Protein AF-A0A832CAV9-F1 (afdb_monomer_lite)

Sequence (47 aa):
CTKCKTCFNYCPEGVISEEIEIEYRFCKGCGICKEMCRQKAIEMVPE

Structure (mmCIF, N/CA/C/O backbone):
data_AF-A0A832CAV9-F1
#
_entry.id   AF-A0A832CAV9-F1
#
loop_
_atom_site.group_PDB
_atom_site.id
_atom_site.type_symbol
_atom_site.label_atom_id
_atom_site.label_alt_id
_atom_site.label_comp_id
_atom_site.label_asym_id
_atom_site.label_entity_id
_atom_site.label_seq_id
_atom_site.pdbx_PDB_ins_code
_atom_site.Cartn_x
_atom_site.Cartn_y
_atom_site.Cartn_z
_atom_site.occupancy
_atom_site.B_iso_or_equiv
_atom_site.auth_seq_id
_atom_site.auth_comp_id
_atom_site.auth_asym_id
_atom_site.auth_atom_id
_atom_site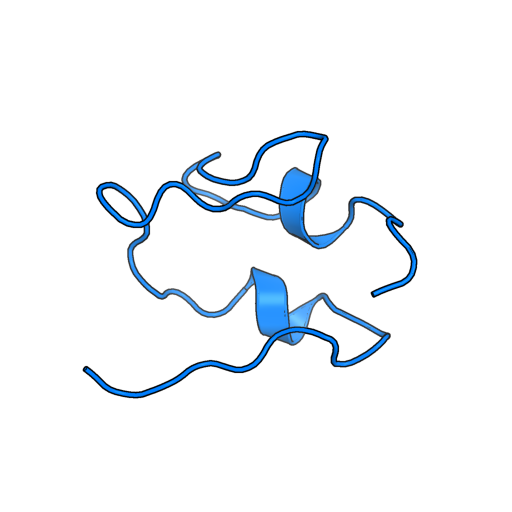.pdbx_PDB_model_num
ATOM 1 N N . CYS A 1 1 ? -3.358 7.590 6.453 1.00 92.69 1 CYS A N 1
ATOM 2 C CA . CYS A 1 1 ? -2.192 6.689 6.616 1.00 92.69 1 CYS A CA 1
ATOM 3 C C . CYS A 1 1 ? -1.650 6.836 8.040 1.00 92.69 1 CYS A C 1
ATOM 5 O O . CYS A 1 1 ? -1.505 7.966 8.478 1.00 92.69 1 CYS A O 1
ATOM 7 N N . THR A 1 2 ? -1.367 5.741 8.758 1.00 94.94 2 THR A N 1
ATOM 8 C CA . THR A 1 2 ? -0.778 5.762 10.122 1.00 94.94 2 THR A CA 1
ATOM 9 C C . THR A 1 2 ? 0.675 5.273 10.157 1.00 94.94 2 THR A C 1
ATOM 11 O O . THR A 1 2 ? 1.205 4.996 11.227 1.00 94.94 2 THR A O 1
ATOM 14 N N . LYS A 1 3 ? 1.320 5.124 8.990 1.00 93.75 3 LYS A N 1
ATOM 15 C CA . LYS A 1 3 ? 2.695 4.610 8.842 1.00 93.75 3 LYS A CA 1
ATOM 16 C C . LYS A 1 3 ? 2.937 3.244 9.514 1.00 93.75 3 LYS A C 1
ATOM 18 O O . LYS A 1 3 ? 4.037 2.957 9.963 1.00 93.75 3 LYS A O 1
ATOM 23 N N . CYS A 1 4 ? 1.936 2.358 9.528 1.00 95.56 4 CYS A N 1
ATOM 24 C CA . CYS A 1 4 ? 2.072 0.999 10.074 1.00 95.56 4 CYS A CA 1
ATOM 25 C C . CYS A 1 4 ? 2.958 0.058 9.232 1.00 95.56 4 CYS A C 1
ATOM 27 O O . CYS A 1 4 ? 3.176 -1.080 9.634 1.00 95.56 4 CYS A O 1
ATOM 29 N N . LYS A 1 5 ? 3.414 0.502 8.048 1.00 95.50 5 LYS A N 1
ATOM 30 C CA . LYS A 1 5 ? 4.273 -0.243 7.107 1.00 95.50 5 LYS A CA 1
ATOM 31 C C . LYS A 1 5 ? 3.715 -1.604 6.648 1.00 95.50 5 LYS A C 1
ATOM 33 O O . LYS A 1 5 ? 4.430 -2.416 6.077 1.00 95.50 5 LYS A O 1
ATOM 38 N N . THR A 1 6 ? 2.415 -1.857 6.817 1.00 96.25 6 THR A N 1
ATOM 39 C CA . THR A 1 6 ? 1.788 -3.100 6.333 1.00 96.25 6 THR A CA 1
ATOM 40 C C . THR A 1 6 ? 1.823 -3.192 4.808 1.00 96.25 6 THR A C 1
ATOM 42 O O . THR A 1 6 ? 2.188 -4.230 4.278 1.00 96.25 6 THR A O 1
ATOM 45 N N . CYS A 1 7 ? 1.510 -2.111 4.088 1.00 96.50 7 CYS A N 1
ATOM 46 C CA . CYS A 1 7 ? 1.594 -2.095 2.624 1.00 96.50 7 CYS A CA 1
ATOM 47 C C . CYS A 1 7 ? 3.017 -2.369 2.113 1.00 96.50 7 CYS A C 1
ATOM 49 O O . CYS A 1 7 ? 3.166 -3.119 1.157 1.00 96.50 7 CYS A O 1
ATOM 51 N N . PHE A 1 8 ? 4.031 -1.813 2.783 1.00 96.44 8 PHE A N 1
ATOM 52 C CA . PHE A 1 8 ? 5.448 -2.050 2.506 1.00 96.44 8 PHE A CA 1
ATOM 53 C C . PHE A 1 8 ? 5.799 -3.542 2.597 1.00 96.44 8 PHE A C 1
ATOM 55 O O . PHE A 1 8 ? 6.278 -4.118 1.628 1.00 96.44 8 PHE A O 1
ATOM 62 N N . ASN A 1 9 ? 5.453 -4.194 3.712 1.00 95.94 9 ASN A N 1
ATOM 63 C CA . ASN A 1 9 ? 5.777 -5.607 3.940 1.00 95.94 9 ASN A CA 1
ATOM 64 C C . ASN A 1 9 ? 5.058 -6.580 2.991 1.00 95.94 9 ASN A C 1
ATOM 66 O O . ASN A 1 9 ? 5.563 -7.667 2.734 1.00 95.94 9 ASN A O 1
ATOM 70 N N . TYR A 1 10 ? 3.865 -6.221 2.513 1.00 95.81 10 TYR A N 1
ATOM 71 C CA . TYR A 1 10 ? 3.040 -7.086 1.660 1.00 95.81 10 TYR A CA 1
ATOM 72 C C . TYR A 1 10 ? 3.172 -6.776 0.165 1.00 95.81 10 TYR A C 1
ATOM 74 O O . TYR A 1 10 ? 2.493 -7.404 -0.645 1.00 95.81 10 TYR A O 1
ATOM 82 N N . CYS A 1 11 ? 4.002 -5.806 -0.226 1.00 96.38 11 CYS A N 1
ATOM 83 C CA . CYS A 1 11 ? 4.205 -5.500 -1.634 1.00 96.38 11 CYS A CA 1
ATOM 84 C C . CYS A 1 11 ? 5.033 -6.617 -2.298 1.00 96.38 11 CYS A C 1
ATOM 86 O O . CYS A 1 11 ? 6.208 -6.754 -1.960 1.00 96.38 11 CYS A O 1
ATOM 88 N N . PRO A 1 12 ? 4.476 -7.387 -3.255 1.00 95.69 12 PRO A N 1
ATOM 89 C CA . PRO A 1 12 ? 5.210 -8.487 -3.887 1.00 95.69 12 PRO A CA 1
ATOM 90 C C . PRO A 1 12 ? 6.378 -7.988 -4.745 1.00 95.69 12 PRO A C 1
ATOM 92 O O . PRO A 1 12 ? 7.409 -8.643 -4.824 1.00 95.69 12 PRO A O 1
ATOM 95 N N . GLU A 1 13 ? 6.230 -6.801 -5.340 1.00 96.38 13 GLU A N 1
ATOM 96 C CA . GLU A 1 13 ? 7.259 -6.180 -6.178 1.00 96.38 13 GLU A CA 1
ATOM 97 C C . GLU A 1 13 ? 8.312 -5.422 -5.351 1.00 96.38 13 GLU A C 1
ATOM 99 O O . GLU A 1 13 ? 9.303 -4.956 -5.904 1.00 96.38 13 GLU A O 1
ATOM 104 N N . GLY A 1 14 ? 8.093 -5.232 -4.042 1.00 95.69 14 GLY A N 1
ATOM 105 C CA . GLY A 1 14 ? 9.007 -4.471 -3.183 1.00 95.69 14 GLY A CA 1
ATOM 106 C C . GLY A 1 14 ? 9.190 -3.001 -3.589 1.00 95.69 14 GLY A C 1
ATOM 107 O O . GLY A 1 14 ? 10.226 -2.414 -3.305 1.00 95.69 14 GLY A O 1
ATOM 108 N N . VAL A 1 15 ? 8.203 -2.395 -4.259 1.00 97.31 15 VAL A N 1
ATOM 109 C CA . VAL A 1 15 ? 8.306 -1.033 -4.831 1.00 97.31 15 VAL A CA 1
ATOM 110 C C . VAL A 1 15 ? 7.920 0.088 -3.866 1.00 97.31 15 VAL A C 1
ATOM 112 O O . VAL A 1 15 ? 7.850 1.246 -4.266 1.00 97.31 15 VAL A O 1
ATOM 115 N N . ILE A 1 16 ? 7.608 -0.243 -2.615 1.00 96.69 16 ILE A N 1
ATOM 116 C CA . ILE A 1 16 ? 7.226 0.728 -1.586 1.00 96.69 16 ILE A CA 1
ATOM 117 C C . ILE A 1 16 ? 8.450 0.978 -0.700 1.00 96.69 16 ILE A C 1
ATOM 119 O O . ILE A 1 16 ? 9.104 0.015 -0.310 1.00 96.69 16 ILE A O 1
ATOM 123 N N . SER A 1 17 ? 8.760 2.232 -0.370 1.00 95.81 17 SER A N 1
ATOM 124 C CA . SER A 1 17 ? 9.847 2.599 0.551 1.00 95.81 17 SER A CA 1
ATOM 125 C C . SER A 1 17 ? 9.398 2.617 2.021 1.00 95.81 17 SER A C 1
ATOM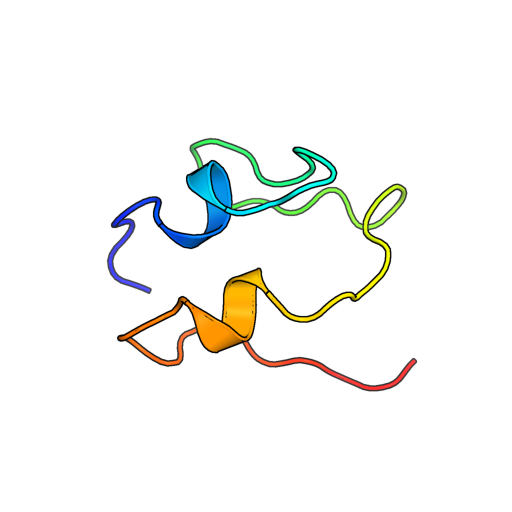 127 O O . SER A 1 17 ? 8.205 2.540 2.337 1.00 95.81 17 SER A O 1
ATOM 129 N N . GLU A 1 18 ? 10.346 2.764 2.951 1.00 93.38 18 GLU A N 1
ATOM 130 C CA . GLU A 1 18 ? 10.037 2.923 4.379 1.00 93.38 18 GLU A CA 1
ATOM 131 C C . GLU A 1 18 ? 9.259 4.210 4.691 1.00 93.38 18 GLU A C 1
ATOM 133 O O . GLU A 1 18 ? 8.460 4.241 5.637 1.00 93.38 18 GLU A O 1
ATOM 138 N N . GLU A 1 19 ? 9.453 5.249 3.879 1.00 94.69 19 GLU A N 1
ATOM 139 C CA . GLU A 1 19 ? 8.718 6.512 3.911 1.00 94.69 19 GLU A CA 1
ATOM 140 C C . GLU A 1 19 ? 7.307 6.408 3.303 1.00 94.69 19 GLU A C 1
ATOM 142 O O . GLU A 1 19 ? 6.541 7.370 3.384 1.00 94.69 19 GLU A O 1
ATOM 147 N N . ILE A 1 20 ? 6.912 5.228 2.800 1.00 93.56 20 ILE A N 1
ATOM 148 C CA . ILE A 1 20 ? 5.635 4.966 2.111 1.00 93.56 20 ILE A CA 1
ATOM 149 C C . ILE A 1 20 ? 5.562 5.680 0.746 1.00 93.56 20 ILE A C 1
ATOM 151 O O . ILE A 1 20 ? 4.491 6.087 0.298 1.00 93.56 20 ILE A O 1
ATOM 155 N N . GLU A 1 21 ? 6.697 5.806 0.058 1.00 94.75 21 GLU A N 1
ATOM 156 C CA . GLU A 1 21 ? 6.750 6.247 -1.341 1.00 94.75 21 GLU A CA 1
ATOM 157 C C . GLU A 1 21 ? 6.668 5.035 -2.273 1.00 94.75 21 GLU A C 1
ATOM 159 O O . GLU A 1 21 ? 7.183 3.969 -1.945 1.00 94.75 21 GLU A O 1
ATOM 164 N N . ILE A 1 22 ? 5.989 5.168 -3.415 1.00 94.44 22 ILE A N 1
ATOM 165 C CA . ILE A 1 22 ? 5.772 4.068 -4.363 1.00 94.44 22 ILE A CA 1
ATOM 166 C C . ILE A 1 22 ? 6.542 4.362 -5.649 1.00 94.44 22 ILE A C 1
ATOM 168 O O . ILE A 1 22 ? 6.289 5.373 -6.304 1.00 94.44 22 ILE A O 1
ATOM 172 N N . GLU A 1 23 ? 7.428 3.451 -6.048 1.00 95.94 23 GLU A N 1
ATOM 173 C CA . GLU A 1 23 ? 8.076 3.489 -7.358 1.00 95.94 23 GLU A CA 1
ATOM 174 C C . GLU A 1 23 ? 7.114 2.960 -8.434 1.00 95.94 23 GLU A C 1
ATOM 176 O O . GLU A 1 23 ? 7.020 1.759 -8.720 1.00 95.94 23 GLU A O 1
ATOM 181 N N . TYR A 1 24 ? 6.359 3.885 -9.029 1.00 93.44 24 TYR A N 1
ATOM 182 C CA . TYR A 1 24 ? 5.336 3.570 -10.025 1.00 93.44 24 TYR A CA 1
ATOM 183 C C . TYR A 1 24 ? 5.900 2.950 -11.305 1.00 93.44 24 TYR A C 1
ATOM 185 O O . TYR A 1 24 ? 5.168 2.225 -11.974 1.00 93.44 24 TYR A O 1
ATOM 193 N N . ARG A 1 25 ? 7.188 3.143 -11.631 1.00 94.31 25 ARG A N 1
ATOM 194 C CA . ARG A 1 25 ? 7.808 2.515 -12.812 1.00 94.31 25 ARG A CA 1
ATOM 195 C C . ARG A 1 25 ? 7.737 0.989 -12.773 1.00 94.31 25 ARG A C 1
ATOM 197 O O . ARG A 1 25 ? 7.610 0.353 -13.818 1.00 94.31 25 ARG A O 1
ATOM 204 N N . PHE A 1 26 ? 7.852 0.406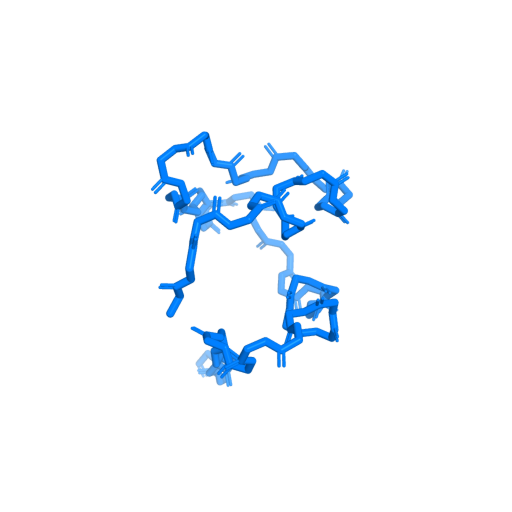 -11.583 1.00 94.88 26 PHE A N 1
ATOM 205 C CA . PHE A 1 26 ? 7.844 -1.045 -11.393 1.00 94.88 26 PHE A CA 1
ATOM 206 C C . PHE A 1 26 ? 6.539 -1.552 -10.772 1.00 94.88 26 PHE A C 1
ATOM 208 O O . PHE A 1 26 ? 6.266 -2.749 -10.814 1.00 94.88 26 PHE A O 1
ATOM 215 N N . CYS A 1 27 ? 5.695 -0.658 -10.252 1.00 95.25 27 CYS A N 1
ATOM 216 C CA . CYS A 1 27 ? 4.384 -1.016 -9.730 1.00 95.25 27 CYS A CA 1
ATOM 217 C C . CYS A 1 27 ? 3.491 -1.633 -10.822 1.00 95.25 27 CYS A C 1
ATOM 219 O O . CYS A 1 27 ? 3.214 -1.014 -11.844 1.00 95.25 27 CYS A O 1
ATOM 221 N N . LYS A 1 28 ? 2.989 -2.849 -10.578 1.00 94.06 28 LYS A N 1
ATOM 222 C CA . LYS A 1 28 ? 2.051 -3.549 -11.478 1.00 94.06 28 LYS A CA 1
ATOM 223 C C . LYS A 1 28 ? 0.576 -3.247 -11.215 1.00 94.06 28 LYS A C 1
ATOM 225 O O . LYS A 1 28 ? -0.28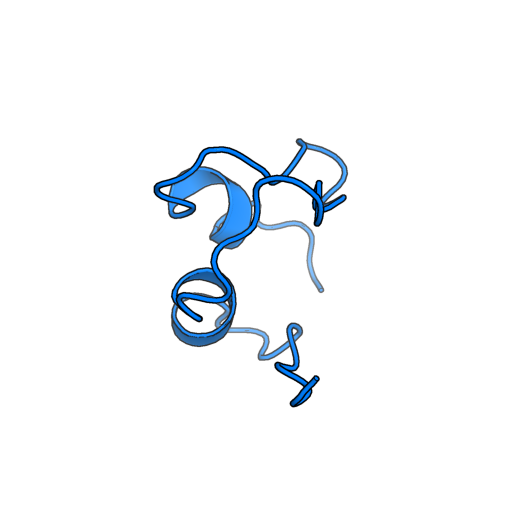4 -3.824 -11.865 1.00 94.06 28 LYS A O 1
ATOM 230 N N . GLY A 1 29 ? 0.267 -2.422 -10.215 1.00 93.88 29 GLY A N 1
ATOM 231 C CA . GLY A 1 29 ? -1.119 -2.107 -9.863 1.00 93.88 29 GLY A CA 1
ATOM 232 C C . GLY A 1 29 ? -1.921 -3.286 -9.287 1.00 93.88 29 GLY A C 1
ATOM 233 O O . GLY A 1 29 ? -3.143 -3.281 -9.362 1.00 93.88 29 GLY A O 1
ATOM 234 N N . CYS A 1 30 ? -1.271 -4.285 -8.674 1.00 95.69 30 CYS A 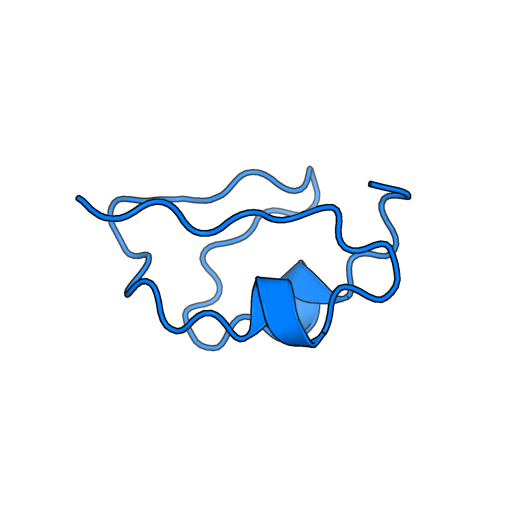N 1
ATOM 235 C CA . CYS A 1 30 ? -1.942 -5.490 -8.154 1.00 95.69 30 CYS A CA 1
ATOM 236 C C . CYS A 1 30 ? -2.992 -5.234 -7.051 1.00 95.69 30 CYS A C 1
ATOM 238 O O . CYS A 1 30 ? -3.809 -6.103 -6.772 1.00 95.69 30 CYS A O 1
ATOM 240 N N . GLY A 1 31 ? -2.960 -4.076 -6.382 1.00 94.88 31 GLY A N 1
ATOM 241 C CA . GLY A 1 31 ? -3.956 -3.689 -5.376 1.00 94.88 31 GLY A CA 1
ATOM 242 C C . GLY A 1 31 ? -3.791 -4.307 -3.979 1.00 94.88 31 GLY A C 1
ATOM 243 O O . GLY A 1 31 ? -4.501 -3.895 -3.063 1.00 94.88 31 GLY A O 1
ATOM 244 N N . ILE A 1 32 ? -2.825 -5.206 -3.756 1.00 96.25 32 ILE A N 1
ATOM 245 C CA . ILE A 1 32 ? -2.593 -5.857 -2.445 1.00 96.25 32 ILE A CA 1
ATOM 246 C C . ILE A 1 32 ? -2.356 -4.827 -1.332 1.00 96.25 32 ILE A C 1
ATOM 248 O O . ILE A 1 32 ? -2.882 -4.948 -0.224 1.00 96.25 32 ILE A O 1
ATOM 252 N N . CYS A 1 33 ? -1.599 -3.766 -1.626 1.00 96.38 33 CYS A N 1
ATOM 253 C CA . CYS A 1 33 ? -1.345 -2.689 -0.672 1.00 96.38 33 CYS A CA 1
ATOM 254 C C . CYS A 1 33 ? -2.645 -2.014 -0.197 1.00 96.38 33 CYS A C 1
ATOM 256 O O . CYS A 1 33 ? -2.759 -1.704 0.991 1.00 96.38 33 CYS A O 1
ATOM 258 N N . LYS A 1 34 ? -3.635 -1.837 -1.085 1.00 96.38 34 LYS A N 1
ATOM 259 C CA . LYS A 1 34 ? -4.964 -1.296 -0.765 1.00 96.38 34 LYS A CA 1
ATOM 260 C C . LYS A 1 34 ? -5.777 -2.269 0.084 1.00 96.38 34 LYS A C 1
ATOM 262 O O . LYS A 1 34 ? -6.346 -1.838 1.084 1.00 96.38 34 LYS A O 1
ATOM 267 N N . GLU A 1 35 ? -5.800 -3.550 -0.276 1.00 96.50 35 GLU A N 1
ATOM 268 C CA . GLU A 1 35 ? -6.553 -4.582 0.452 1.00 96.50 35 GLU A CA 1
ATOM 269 C C . GLU A 1 35 ? -6.066 -4.737 1.901 1.00 96.50 35 GLU A C 1
ATOM 271 O O . GLU A 1 35 ? -6.861 -4.720 2.841 1.00 96.50 35 GLU A O 1
ATOM 276 N N . MET A 1 36 ? -4.747 -4.776 2.101 1.00 94.69 36 MET A N 1
ATOM 277 C CA . MET A 1 36 ? -4.146 -4.920 3.432 1.00 94.69 36 MET A CA 1
ATOM 278 C C . MET A 1 36 ? -4.201 -3.635 4.271 1.00 94.69 36 MET A C 1
ATOM 280 O O . MET A 1 36 ? -3.953 -3.656 5.484 1.00 94.69 36 MET A O 1
ATOM 284 N N . CYS A 1 37 ? -4.514 -2.487 3.662 1.00 96.62 37 CYS A N 1
ATOM 285 C CA . CYS A 1 37 ? -4.575 -1.220 4.374 1.00 96.62 37 CYS A CA 1
ATOM 286 C C . CYS A 1 37 ? -5.849 -1.131 5.226 1.00 96.62 37 CYS A C 1
ATOM 288 O O . CYS A 1 37 ? -6.885 -0.630 4.792 1.00 96.62 37 CYS A O 1
ATOM 290 N N . ARG A 1 38 ? -5.751 -1.509 6.506 1.00 95.31 38 ARG A N 1
ATOM 291 C CA . ARG A 1 38 ? -6.858 -1.390 7.482 1.00 95.31 38 ARG A CA 1
ATOM 292 C C . ARG A 1 38 ? -7.404 0.034 7.628 1.00 95.31 38 ARG A C 1
ATOM 294 O O . ARG A 1 38 ? -8.560 0.217 7.984 1.00 95.31 38 ARG A O 1
ATOM 301 N N . GLN A 1 39 ? -6.562 1.034 7.372 1.00 96.50 39 GLN A N 1
ATOM 302 C CA . GLN A 1 39 ? -6.925 2.452 7.424 1.00 96.50 39 GLN A CA 1
ATOM 303 C C . GLN A 1 39 ? -7.578 2.951 6.130 1.00 96.50 39 GLN A C 1
ATOM 305 O O . GLN A 1 39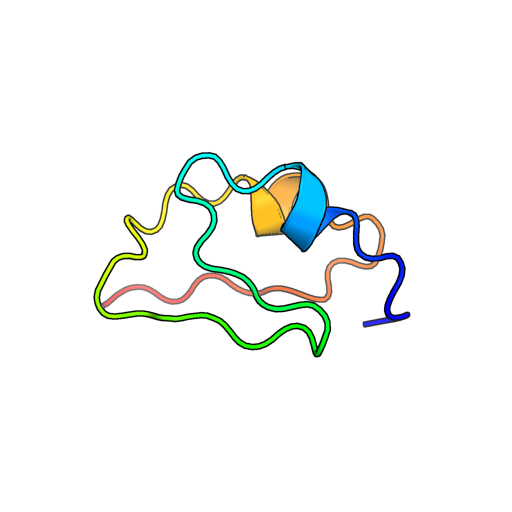 ? -7.944 4.120 6.068 1.00 96.50 39 GLN A O 1
ATOM 310 N N . LYS A 1 40 ? -7.674 2.102 5.093 1.00 94.69 40 LYS A N 1
ATOM 311 C CA . LYS A 1 40 ? -8.184 2.454 3.759 1.00 94.69 40 LYS A CA 1
ATOM 312 C C . LYS A 1 40 ? -7.532 3.725 3.198 1.00 94.69 40 LYS A C 1
ATOM 314 O O . LYS A 1 40 ? -8.178 4.545 2.566 1.00 94.69 40 LYS A O 1
ATOM 319 N N . ALA A 1 41 ? -6.238 3.896 3.468 1.00 96.31 41 ALA A N 1
ATOM 320 C CA . ALA A 1 41 ? -5.491 5.103 3.124 1.00 96.31 41 ALA A CA 1
ATOM 321 C C . ALA A 1 41 ? -4.920 5.087 1.697 1.00 96.31 41 ALA A C 1
ATOM 323 O O . ALA A 1 41 ? -4.184 6.000 1.343 1.00 96.31 41 ALA A O 1
ATOM 324 N N . ILE A 1 42 ? -5.193 4.033 0.928 1.00 94.69 42 ILE A N 1
ATOM 325 C CA . ILE A 1 42 ? -4.682 3.833 -0.426 1.00 94.69 42 ILE A CA 1
ATOM 326 C C . ILE A 1 42 ? -5.882 3.728 -1.356 1.00 94.69 42 ILE A C 1
ATOM 328 O O . ILE A 1 42 ? -6.776 2.904 -1.142 1.00 94.69 42 ILE A O 1
ATOM 332 N N . GLU A 1 43 ? -5.874 4.549 -2.395 1.00 93.88 43 GLU A N 1
ATOM 333 C CA . GLU A 1 43 ? -6.859 4.537 -3.464 1.00 93.88 43 GLU A CA 1
ATOM 334 C C . GLU A 1 43 ? -6.188 4.071 -4.758 1.00 93.88 43 GLU A C 1
ATOM 336 O O . GLU A 1 43 ? -5.043 4.416 -5.033 1.00 93.88 43 GLU A O 1
ATOM 341 N N . MET A 1 44 ? -6.895 3.234 -5.517 1.00 92.56 44 MET A N 1
ATOM 342 C CA . MET A 1 44 ? -6.449 2.779 -6.832 1.00 92.56 44 MET A CA 1
ATOM 343 C C . MET A 1 44 ? -7.212 3.607 -7.851 1.00 92.56 44 MET A C 1
ATOM 345 O O . MET A 1 44 ? -8.444 3.598 -7.818 1.00 92.56 44 MET A O 1
ATOM 349 N N . VAL A 1 45 ? -6.487 4.294 -8.723 1.00 90.62 45 VAL A N 1
ATOM 350 C CA . VAL A 1 45 ? -7.061 5.042 -9.839 1.00 90.62 45 VAL A CA 1
ATOM 351 C C . VAL A 1 45 ? -6.820 4.265 -11.134 1.00 90.62 45 VAL A C 1
ATOM 353 O O . VAL A 1 45 ? -5.750 3.667 -11.274 1.00 90.62 45 VAL A O 1
ATOM 356 N N . PRO A 1 46 ? -7.808 4.204 -12.043 1.00 84.50 46 PRO A N 1
ATOM 357 C CA . PRO A 1 46 ? -7.575 3.702 -13.390 1.00 84.50 46 PRO A CA 1
ATOM 358 C C . PRO A 1 46 ? -6.596 4.626 -14.124 1.00 84.50 46 PRO A C 1
ATOM 360 O O . PRO A 1 46 ? -6.535 5.821 -13.829 1.00 84.50 46 PRO A O 1
ATOM 363 N N . GLU A 1 47 ? -5.820 4.040 -15.031 1.00 73.19 47 GLU A N 1
ATOM 364 C CA . GLU A 1 47 ? -4.898 4.760 -15.919 1.00 73.19 47 GLU A CA 1
ATOM 365 C C . GLU A 1 47 ? -5.615 5.655 -16.938 1.00 73.19 47 GLU A C 1
ATOM 367 O O . GLU A 1 47 ? -6.735 5.293 -17.376 1.00 73.19 47 GLU A O 1
#

Radius of gyration: 9.8 Å; chains: 1; bounding box: 18×15×26 Å

Foldseek 3Di:
DPLPCQLCVPPPQNQADSVRDGPPVRDPQPCRSCVRPPVNPDDRDDD

pLDDT: mean 94.46, std 3.73, range [73.19, 97.31]

Secondary structure (DSSP, 8-state):
-----HHHHH-TT--B-TT--B-TTT-----HHHHH-TT--------